Protein AF-M1WZB3-F1 (afdb_monomer)

Radius of gyration: 15.55 Å; Cα contacts (8 Å, |Δi|>4): 173; chains: 1; bounding box: 30×54×45 Å

Organism: NCBI:txid1165094

Foldseek 3Di:
DPAQEAEEEEAEDPPPVDPPVDDPPDGQQCDDPDPDPAGLQLVVCVVCQVVNVHLVRYAYEYEPVCQVVNCVRCVVHDPLRYHYDPDRDDPVVSVVVNVVSQCVPPNDSHHYDYHYSPDDDPDPDDDPDD

pLDDT: mean 74.09, std 21.77, range [26.78, 96.56]

Solvent-accessible surface area (backbone atoms only — not comparable to full-atom values): 7963 Å² total; per-residue (Å²): 130,85,77,58,37,32,42,33,31,42,58,55,70,90,51,83,91,48,76,86,79,65,53,96,90,53,64,67,54,70,48,51,89,78,87,50,97,56,27,39,41,49,53,49,49,62,68,43,32,78,66,28,74,33,51,92,34,41,31,36,37,24,18,60,92,44,47,64,60,51,42,73,69,40,74,73,54,46,73,92,36,53,46,68,33,90,66,70,78,53,71,67,60,54,49,50,52,52,53,51,54,47,35,74,76,65,36,89,78,51,41,77,43,82,42,65,28,77,73,83,79,90,71,82,88,78,79,89,78,130

Nearest PDB structures (foldseek):
  2x5s-assembly1_A  TM=8.583E-01  e=7.770E-07  Thermotoga maritima MSB8
  2icy-assembly2_B  TM=4.486E-01  e=7.695E-01  Arabidopsis thaliana
  7qij-assembly1_EA  TM=3.514E-01  e=1.597E+00  Yersinia enterocolitica
  7qij-assembly2_PA  TM=3.385E-01  e=3.101E+00  Yersinia enterocolitica

Secondary structure (DSSP, 8-state):
----EEEEEEE----TTSTTS--TTS-GGG--SSS-S--HHHHHHHHHHHHHTSGGG-EEEEETTTHHHHHHH-TTS-GGGEEEESS---HHHHHHHHHHHHHHHH-TT-EEEEEETT------------

Mean predicted aligned error: 10.82 Å

InterPro domains:
  IPR005835 Nucleotidyl transferase domain [PF00483] (7-124)
  IPR029044 Nucleotide-diphospho-sugar transferases [G3DSA:3.90.550.10] (4-129)
  IPR029044 Nucleotide-diphospho-sugar transferases [SSF53448] (4-124)
  IPR051161 Mannose-6-phosphate isomerase type 2 [PTHR46390] (3-126)

Sequence (130 aa):
MKKHMFPVILAGGKGERFWPLSRQDRPKQFLSFDGSSQSLLQLTASRLLPISGGWENLWVITSSQLALGVKDQLPQLLSQNLLVESQGRDTAAAVAWASLEIKRRYGDDAIAGFFPSDHWITDKKNSYTL

Structure (mmCIF, N/CA/C/O backbone):
data_AF-M1WZB3-F1
#
_entry.id   AF-M1WZB3-F1
#
loop_
_atom_site.group_PDB
_atom_site.id
_atom_site.type_symbol
_atom_site.label_atom_id
_atom_site.label_alt_id
_atom_site.label_comp_id
_atom_site.label_asym_id
_atom_site.label_entity_id
_atom_site.label_seq_id
_atom_site.pdbx_PDB_ins_code
_atom_site.Cartn_x
_atom_site.Cartn_y
_atom_site.Cartn_z
_atom_site.occupancy
_atom_site.B_iso_or_equiv
_atom_site.auth_seq_id
_atom_site.auth_comp_id
_atom_site.auth_asym_id
_atom_site.auth_atom_id
_atom_site.pdbx_PDB_model_num
ATOM 1 N N . MET A 1 1 ? -10.073 10.996 19.312 1.00 42.25 1 MET A N 1
ATOM 2 C CA . MET A 1 1 ? -9.306 9.846 18.783 1.00 42.25 1 MET A CA 1
ATOM 3 C C . MET A 1 1 ? -8.810 10.205 17.391 1.00 42.25 1 MET A C 1
ATOM 5 O O . MET A 1 1 ? -9.630 10.616 16.578 1.00 42.25 1 MET A O 1
ATOM 9 N N . LYS A 1 2 ? -7.501 10.127 17.113 1.00 52.38 2 LYS A N 1
ATOM 10 C CA . LYS A 1 2 ? -7.017 10.221 15.726 1.00 52.38 2 LYS A CA 1
ATOM 11 C C . LYS A 1 2 ? -7.521 8.974 15.000 1.00 52.38 2 LYS A C 1
ATOM 13 O O . LYS A 1 2 ? -7.192 7.869 15.412 1.00 52.38 2 LYS A O 1
ATOM 18 N N . LYS A 1 3 ? -8.358 9.140 13.976 1.00 58.16 3 LYS A N 1
ATOM 19 C CA . LYS A 1 3 ? -8.706 8.031 13.082 1.00 58.16 3 LYS A CA 1
ATOM 20 C C . LYS A 1 3 ? -7.432 7.630 12.343 1.00 58.16 3 LYS A C 1
ATOM 22 O O . LYS A 1 3 ? -6.825 8.477 11.690 1.00 58.16 3 LYS A O 1
ATOM 27 N N . HIS A 1 4 ? -7.004 6.382 12.502 1.00 76.56 4 HIS A N 1
ATOM 28 C CA . HIS A 1 4 ? -5.838 5.862 11.797 1.00 76.56 4 HIS A CA 1
ATOM 29 C C . HIS A 1 4 ? -6.237 5.584 10.344 1.00 76.56 4 HIS A C 1
ATOM 31 O O . HIS A 1 4 ? -7.122 4.767 10.079 1.00 76.56 4 HIS A O 1
ATOM 37 N N . MET A 1 5 ? -5.631 6.328 9.417 1.00 89.56 5 MET A N 1
ATOM 38 C CA . MET A 1 5 ? -5.775 6.101 7.984 1.00 89.56 5 MET A CA 1
ATOM 39 C C . MET A 1 5 ? -4.662 5.166 7.511 1.00 89.56 5 MET A C 1
ATOM 41 O O . MET A 1 5 ? -3.493 5.387 7.817 1.00 89.56 5 MET A O 1
ATOM 45 N N . PHE A 1 6 ? -5.039 4.157 6.732 1.00 95.81 6 PHE A N 1
ATOM 46 C CA . PHE A 1 6 ? -4.170 3.140 6.153 1.00 95.81 6 PHE A CA 1
ATOM 47 C C . PHE A 1 6 ? -4.179 3.284 4.628 1.00 95.81 6 PHE A C 1
ATOM 49 O O . PHE A 1 6 ? -5.079 2.766 3.959 1.00 95.81 6 PHE A O 1
ATOM 56 N N . PRO A 1 7 ? -3.230 4.032 4.045 1.00 95.19 7 PRO A N 1
ATOM 57 C CA . PRO A 1 7 ? -3.120 4.133 2.604 1.00 95.19 7 PRO A CA 1
ATOM 58 C C . PRO A 1 7 ? -2.606 2.822 2.014 1.00 95.19 7 PRO A C 1
ATOM 60 O O . PRO A 1 7 ? -1.607 2.269 2.470 1.00 95.19 7 PRO A O 1
ATOM 63 N N . VAL A 1 8 ? -3.272 2.364 0.963 1.00 94.62 8 VAL A N 1
ATOM 64 C CA . VAL A 1 8 ? -2.963 1.154 0.214 1.00 94.62 8 VAL A CA 1
ATOM 65 C C . VAL A 1 8 ? -2.582 1.561 -1.202 1.00 94.62 8 VAL A C 1
ATOM 67 O O . VAL A 1 8 ? -3.422 2.031 -1.972 1.00 94.62 8 VAL A O 1
ATOM 70 N N . ILE A 1 9 ? -1.309 1.387 -1.551 1.00 91.88 9 ILE A N 1
ATOM 71 C CA . ILE A 1 9 ? -0.816 1.632 -2.903 1.00 91.88 9 ILE A CA 1
ATOM 72 C C . ILE A 1 9 ? -1.080 0.393 -3.761 1.00 91.88 9 ILE A C 1
ATOM 74 O O . ILE A 1 9 ? -0.575 -0.692 -3.478 1.00 91.88 9 ILE A O 1
ATOM 78 N N . LEU A 1 10 ? -1.841 0.555 -4.839 1.00 88.88 10 LEU A N 1
ATOM 79 C CA . LEU A 1 10 ? -2.061 -0.470 -5.854 1.00 88.88 10 LEU A CA 1
ATOM 80 C C . LEU A 1 10 ? -0.920 -0.395 -6.876 1.00 88.88 10 LEU A C 1
ATOM 82 O O . LEU A 1 10 ? -0.976 0.366 -7.841 1.00 88.88 10 LEU A O 1
ATOM 86 N N . ALA A 1 11 ? 0.127 -1.180 -6.632 1.00 82.50 11 ALA A N 1
ATOM 87 C CA . ALA A 1 11 ? 1.340 -1.296 -7.439 1.00 82.50 11 ALA A CA 1
ATOM 88 C C . ALA A 1 11 ? 1.262 -2.485 -8.416 1.00 82.50 11 ALA A C 1
ATOM 90 O O . ALA A 1 11 ? 2.254 -3.169 -8.682 1.00 82.50 11 ALA A O 1
ATOM 91 N N . GLY A 1 12 ? 0.074 -2.760 -8.959 1.00 67.38 12 GLY A N 1
ATOM 92 C CA . GLY A 1 12 ? -0.201 -3.890 -9.845 1.00 67.38 12 GLY A CA 1
ATOM 93 C C . GLY A 1 12 ? -1.078 -3.482 -11.024 1.00 67.38 12 GLY A C 1
ATOM 94 O O . GLY A 1 12 ? -2.128 -2.874 -10.853 1.00 67.38 12 GLY A O 1
ATOM 95 N N . GLY A 1 13 ? -0.642 -3.817 -12.235 1.00 54.66 13 GLY A N 1
ATOM 96 C CA . GLY A 1 13 ? -1.417 -3.617 -13.454 1.00 54.66 13 GLY A CA 1
ATOM 97 C C . GLY A 1 13 ? -0.584 -3.948 -14.684 1.00 54.66 13 GLY A C 1
ATOM 98 O O . GLY A 1 13 ? 0.554 -3.500 -14.801 1.00 54.66 13 GLY A O 1
ATOM 99 N N . LYS A 1 14 ? -1.156 -4.697 -15.633 1.00 46.78 14 LYS A N 1
ATOM 100 C CA . LYS A 1 14 ? -0.530 -5.029 -16.928 1.00 46.78 14 LYS A CA 1
ATOM 101 C C . LYS A 1 14 ? -0.255 -3.817 -17.837 1.00 46.78 14 LYS A C 1
ATOM 103 O O . LYS A 1 14 ? 0.159 -3.994 -18.976 1.00 46.78 14 LYS A O 1
ATOM 108 N N . GLY A 1 15 ? -0.468 -2.584 -17.376 1.00 43.09 15 GLY A N 1
ATOM 109 C CA . GLY A 1 15 ? -0.188 -1.395 -18.181 1.00 43.09 15 GLY A CA 1
ATOM 110 C C . GLY A 1 15 ? -1.055 -1.285 -19.440 1.00 43.09 15 GLY A C 1
ATOM 111 O O . GLY A 1 15 ? -0.670 -0.580 -20.370 1.00 43.09 15 GLY A O 1
ATOM 112 N N . GLU A 1 16 ? -2.231 -1.923 -19.476 1.00 36.47 16 GLU A N 1
ATOM 113 C CA . GLU A 1 16 ? -3.141 -1.877 -20.635 1.00 36.47 16 GLU A CA 1
ATOM 114 C C . GLU A 1 16 ? -3.701 -0.467 -20.908 1.00 36.47 16 GLU A C 1
ATOM 116 O O . GLU A 1 16 ? -4.236 -0.218 -21.981 1.00 36.47 16 GLU A O 1
ATOM 121 N N . ARG A 1 17 ? -3.498 0.502 -20.001 1.00 40.41 17 ARG A N 1
ATOM 122 C CA . ARG A 1 17 ? -3.831 1.920 -20.236 1.00 40.41 17 ARG A CA 1
ATOM 123 C C . ARG A 1 17 ? -2.750 2.719 -20.978 1.00 40.41 17 ARG A C 1
ATOM 125 O O . ARG A 1 17 ? -3.020 3.850 -21.356 1.00 40.41 17 ARG A O 1
ATOM 132 N N . PHE A 1 18 ? -1.547 2.173 -21.207 1.00 34.41 18 PHE A N 1
ATOM 133 C CA . PHE A 1 18 ? -0.462 2.881 -21.914 1.00 34.41 18 PHE A CA 1
ATOM 134 C C . PHE A 1 18 ? 0.451 1.957 -22.744 1.00 34.41 18 PHE A C 1
ATOM 136 O O . PHE A 1 18 ? 1.689 2.028 -22.688 1.00 34.41 18 PHE A O 1
ATOM 143 N N . TRP A 1 19 ? -0.157 1.104 -23.556 1.00 26.78 19 TRP A N 1
ATOM 144 C CA . TRP A 1 19 ? 0.488 0.552 -24.748 1.00 26.78 19 TRP A CA 1
ATOM 145 C C . TRP A 1 19 ? 0.811 1.726 -25.709 1.00 26.78 19 TRP A C 1
ATOM 147 O O . TRP A 1 19 ? -0.105 2.511 -25.953 1.00 26.78 19 TRP A O 1
ATOM 157 N N . PRO A 1 20 ? 2.069 1.970 -26.167 1.00 35.12 20 PRO A N 1
ATOM 158 C CA . PRO A 1 20 ? 3.183 1.037 -26.391 1.00 35.12 20 PRO A CA 1
ATOM 159 C C . PRO A 1 20 ? 4.460 1.306 -25.551 1.00 35.12 20 PRO A C 1
ATOM 161 O O . PRO A 1 20 ? 5.530 0.785 -25.851 1.00 35.12 20 PRO A O 1
ATOM 164 N N . LEU A 1 21 ? 4.388 2.097 -24.475 1.00 36.69 21 LEU A N 1
ATOM 165 C CA . LEU A 1 21 ? 5.565 2.456 -23.651 1.00 36.69 21 LEU A CA 1
ATOM 166 C C . LEU A 1 21 ? 5.935 1.403 -22.580 1.00 36.69 21 LEU A C 1
ATOM 168 O O . LEU A 1 21 ? 6.836 1.630 -21.778 1.00 36.69 21 LEU A O 1
ATOM 172 N N . SER A 1 22 ? 5.212 0.280 -22.506 1.00 37.91 22 SER A N 1
ATOM 173 C CA . SER A 1 22 ? 5.419 -0.782 -21.508 1.00 37.91 22 SER A CA 1
ATOM 174 C C . SER A 1 22 ? 6.168 -1.960 -22.135 1.00 37.91 22 SER A C 1
ATOM 176 O O . SER A 1 22 ? 5.542 -2.868 -22.676 1.00 37.91 22 SER A O 1
ATOM 178 N N . ARG A 1 23 ? 7.507 -1.950 -22.099 1.00 42.81 23 ARG A N 1
ATOM 179 C CA . ARG A 1 23 ? 8.304 -3.147 -22.421 1.00 42.81 23 ARG A CA 1
ATOM 180 C C . ARG A 1 23 ? 8.280 -4.104 -21.225 1.00 42.81 23 ARG A C 1
ATOM 182 O O . ARG A 1 23 ? 8.405 -3.660 -20.087 1.00 42.81 23 ARG A O 1
ATOM 189 N N . GLN A 1 24 ? 8.135 -5.399 -21.512 1.00 47.53 24 GLN A N 1
ATOM 190 C CA . GLN A 1 24 ? 8.001 -6.508 -20.553 1.00 47.53 24 GLN A CA 1
ATOM 191 C C . GLN A 1 24 ? 9.076 -6.557 -19.449 1.00 47.53 24 GLN A C 1
ATOM 193 O O . GLN A 1 24 ? 8.798 -7.103 -18.389 1.00 47.53 24 GLN A O 1
ATOM 198 N N . ASP A 1 25 ? 10.238 -5.925 -19.645 1.00 48.62 25 ASP A N 1
ATOM 199 C CA . ASP A 1 25 ? 11.375 -6.021 -18.717 1.00 48.62 25 ASP A CA 1
ATOM 200 C C . ASP A 1 25 ? 11.547 -4.827 -17.762 1.00 48.62 25 ASP A C 1
ATOM 202 O O . ASP A 1 25 ? 12.420 -4.857 -16.896 1.00 48.62 25 ASP A O 1
ATOM 206 N N . ARG A 1 26 ? 10.753 -3.751 -17.897 1.00 48.94 26 ARG A N 1
ATOM 207 C CA . ARG A 1 26 ? 10.820 -2.581 -16.996 1.00 48.94 26 ARG A CA 1
ATOM 208 C C . ARG A 1 26 ? 9.430 -1.989 -16.745 1.00 48.94 2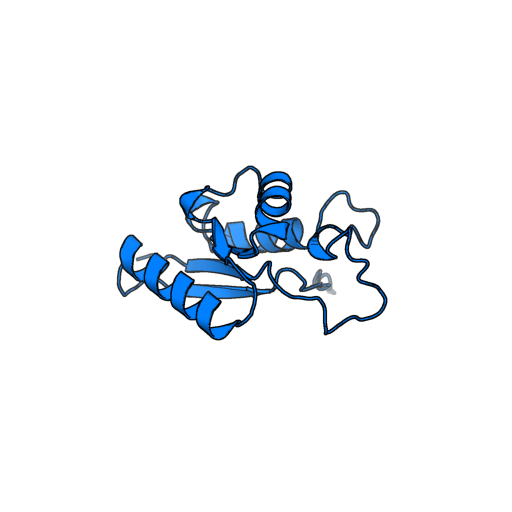6 ARG A C 1
ATOM 210 O O . ARG A 1 26 ? 8.967 -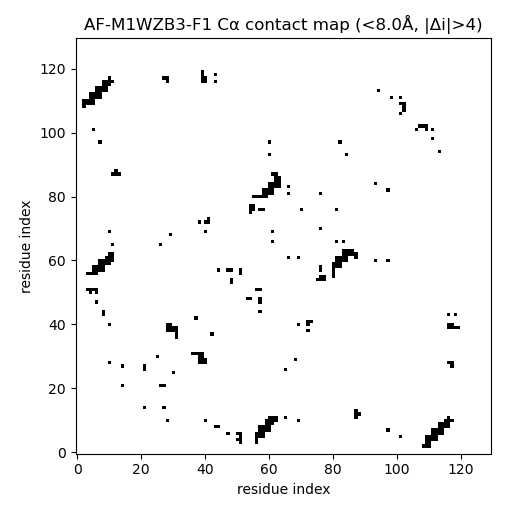1.150 -17.521 1.00 48.94 26 ARG A O 1
ATOM 217 N N . PRO A 1 27 ? 8.758 -2.404 -15.660 1.00 51.78 27 PRO A N 1
ATOM 218 C CA . PRO A 1 27 ? 7.451 -1.880 -15.289 1.00 51.78 27 PRO A CA 1
ATOM 219 C C . PRO A 1 27 ? 7.534 -0.365 -15.078 1.00 51.78 27 PRO A C 1
ATOM 221 O O . PRO A 1 27 ? 8.459 0.143 -14.451 1.00 51.78 27 PRO A O 1
ATOM 224 N N . LYS A 1 28 ? 6.553 0.385 -15.583 1.00 51.94 28 LYS A N 1
ATOM 225 C CA . LYS A 1 28 ? 6.602 1.859 -15.603 1.00 51.94 28 LYS A CA 1
ATOM 226 C C . LYS A 1 28 ? 6.668 2.527 -14.235 1.00 51.94 28 LYS A C 1
ATOM 228 O O . LYS A 1 28 ? 7.107 3.663 -14.129 1.00 51.94 28 LYS A O 1
ATOM 233 N N . GLN A 1 29 ? 6.275 1.806 -13.193 1.00 45.72 29 GLN A N 1
ATOM 234 C CA . GLN A 1 29 ? 6.400 2.237 -11.802 1.00 45.72 29 GLN A CA 1
ATOM 235 C C . GLN A 1 29 ? 7.867 2.495 -11.413 1.00 45.72 29 GLN A C 1
ATOM 237 O O . GLN A 1 29 ? 8.122 3.232 -10.471 1.00 45.72 29 GLN A O 1
ATOM 242 N N . PHE A 1 30 ? 8.820 1.943 -12.174 1.00 51.34 30 PHE A N 1
ATOM 243 C CA . PHE A 1 30 ? 10.264 2.139 -12.039 1.00 51.34 30 PHE A CA 1
ATOM 244 C C . PHE A 1 30 ? 10.843 3.230 -12.951 1.00 51.34 30 PHE A C 1
ATOM 246 O O . PHE A 1 30 ? 12.054 3.433 -12.948 1.00 51.34 30 PHE A O 1
ATOM 253 N N . LEU A 1 31 ? 10.019 3.927 -13.740 1.00 51.41 31 LEU A N 1
ATOM 254 C CA . LEU A 1 31 ? 10.493 4.973 -14.644 1.00 51.41 31 LEU A CA 1
ATOM 255 C C . LEU A 1 31 ? 10.537 6.329 -13.931 1.00 51.41 31 LEU A C 1
ATOM 257 O O . LEU A 1 31 ? 9.506 6.870 -13.536 1.00 51.41 31 LEU A O 1
ATOM 261 N N . SER A 1 32 ? 11.740 6.888 -13.820 1.00 50.31 32 SER A N 1
ATOM 262 C CA . SER A 1 32 ? 11.983 8.308 -13.553 1.00 50.31 32 SER A CA 1
ATOM 263 C C . SER A 1 32 ? 11.619 9.116 -14.800 1.00 50.31 32 SER A C 1
ATOM 265 O O . SER A 1 32 ? 12.269 8.960 -15.833 1.00 50.31 32 SER A O 1
ATOM 267 N N . PHE A 1 33 ? 10.571 9.943 -14.748 1.00 49.50 33 PHE A N 1
ATOM 268 C CA . PHE A 1 33 ? 10.060 10.646 -15.938 1.00 49.50 33 PHE A CA 1
ATOM 269 C C . PHE A 1 33 ? 10.594 12.079 -16.119 1.00 49.50 33 PHE A C 1
ATOM 271 O O . PHE A 1 33 ? 10.314 12.702 -17.137 1.00 49.50 33 PHE A O 1
ATOM 278 N N . ASP A 1 34 ? 11.375 12.608 -15.176 1.00 45.53 34 ASP A N 1
ATOM 279 C CA . ASP A 1 34 ? 11.739 14.035 -15.124 1.00 45.53 34 ASP A CA 1
ATOM 280 C C . ASP A 1 34 ? 13.216 14.312 -14.781 1.00 45.53 34 ASP A C 1
ATOM 282 O O . ASP A 1 34 ? 13.584 15.450 -14.499 1.00 45.53 34 ASP A O 1
ATOM 286 N N . GLY A 1 35 ? 14.081 13.293 -14.784 1.00 48.06 35 GLY A N 1
ATOM 287 C CA . GLY A 1 35 ? 15.458 13.444 -14.300 1.00 48.06 35 GLY A CA 1
ATOM 288 C C . GLY A 1 35 ? 15.577 13.507 -12.771 1.00 48.06 35 GLY A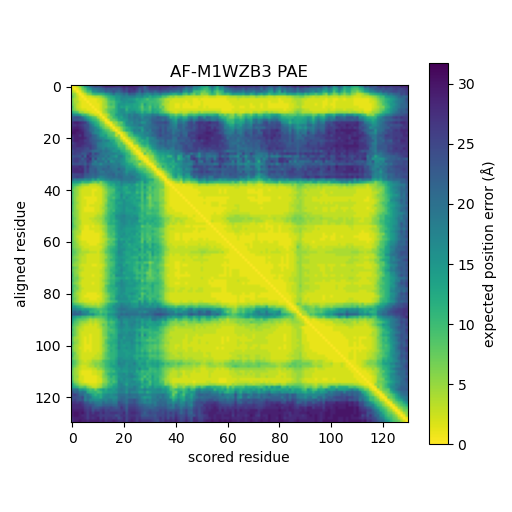 C 1
ATOM 289 O O . GLY A 1 35 ? 16.677 13.713 -12.261 1.00 48.06 35 GLY A O 1
ATOM 290 N N . SER A 1 36 ? 14.488 13.281 -12.024 1.00 51.78 36 SER A N 1
ATOM 291 C CA . SER A 1 36 ? 14.555 12.992 -10.593 1.00 51.78 36 SER A CA 1
ATOM 292 C C . SER A 1 36 ? 14.955 11.531 -10.351 1.00 51.78 36 SER A C 1
ATOM 294 O O . SER A 1 36 ? 14.570 10.608 -11.073 1.00 51.78 36 SER A 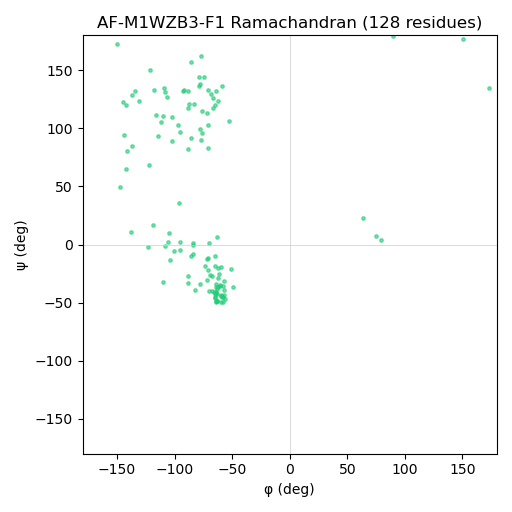O 1
ATOM 296 N N . SER A 1 37 ? 15.737 11.293 -9.300 1.00 63.56 37 SER A N 1
ATOM 297 C CA . SER A 1 37 ? 16.150 9.952 -8.866 1.00 63.56 37 SER A CA 1
ATOM 298 C C . SER A 1 37 ? 15.007 9.115 -8.271 1.00 63.56 37 SER A C 1
ATOM 300 O O . SER A 1 37 ? 15.249 7.991 -7.834 1.00 63.56 37 SER A O 1
ATOM 302 N N . GLN A 1 38 ? 13.778 9.644 -8.223 1.00 66.12 38 GLN A N 1
ATOM 303 C CA . GLN A 1 38 ? 12.650 9.030 -7.531 1.00 66.12 38 GLN A CA 1
ATOM 304 C C . GLN A 1 38 ? 11.606 8.486 -8.509 1.00 66.12 38 GLN A C 1
ATOM 306 O O . GLN A 1 38 ? 11.189 9.134 -9.464 1.00 66.12 38 GLN A O 1
ATOM 311 N N . SER A 1 39 ? 11.161 7.268 -8.234 1.00 79.94 39 SER A N 1
ATOM 312 C CA . SER A 1 39 ? 10.109 6.574 -8.973 1.00 79.94 39 SER A CA 1
ATOM 313 C C . SER A 1 39 ? 8.698 7.065 -8.622 1.00 79.94 39 SER A C 1
ATOM 315 O O . SER A 1 39 ? 8.469 7.631 -7.551 1.00 79.94 39 SER A O 1
ATOM 317 N N . LEU A 1 40 ? 7.709 6.780 -9.479 1.00 81.38 40 LEU A N 1
ATOM 318 C CA . LEU A 1 40 ? 6.297 7.104 -9.211 1.00 81.38 40 LEU A CA 1
ATOM 319 C C . LEU A 1 40 ? 5.778 6.458 -7.917 1.00 81.38 40 LEU A C 1
ATOM 321 O O . LEU A 1 40 ? 5.014 7.079 -7.172 1.00 81.38 40 LEU A O 1
ATOM 325 N N . LEU A 1 41 ? 6.244 5.245 -7.611 1.00 85.38 41 LEU A N 1
ATOM 326 C CA . LEU A 1 41 ? 5.922 4.553 -6.368 1.00 85.38 41 LEU A CA 1
ATOM 327 C C . LEU A 1 41 ? 6.486 5.300 -5.153 1.00 85.38 41 LEU A C 1
ATOM 329 O O . LEU A 1 41 ? 5.763 5.535 -4.186 1.00 85.38 41 LEU A O 1
ATOM 333 N N . GLN A 1 42 ? 7.750 5.729 -5.216 1.00 88.31 42 GLN A N 1
ATOM 334 C CA . GLN A 1 42 ? 8.389 6.509 -4.149 1.00 88.31 42 GLN A CA 1
ATOM 335 C C . GLN A 1 42 ? 7.722 7.872 -3.953 1.00 88.31 42 GLN A C 1
ATOM 337 O O . GLN A 1 42 ? 7.497 8.284 -2.815 1.00 88.31 42 GLN A O 1
ATOM 342 N N . LEU A 1 43 ? 7.350 8.554 -5.038 1.00 87.44 43 LEU A N 1
ATOM 343 C CA . LEU A 1 43 ? 6.606 9.814 -4.972 1.00 87.44 43 LEU A CA 1
ATOM 344 C C . LEU A 1 43 ? 5.222 9.619 -4.341 1.00 87.44 43 LEU A C 1
ATOM 346 O O . LEU A 1 43 ? 4.809 10.414 -3.497 1.00 87.44 43 LEU A O 1
ATOM 350 N N . THR A 1 44 ? 4.516 8.550 -4.710 1.00 88.75 44 THR A N 1
ATOM 351 C CA . THR A 1 44 ? 3.214 8.205 -4.124 1.00 88.75 44 THR A CA 1
ATOM 352 C C . THR A 1 44 ? 3.346 7.901 -2.635 1.00 88.75 44 THR A C 1
ATOM 354 O O . THR A 1 44 ? 2.636 8.501 -1.832 1.00 88.75 44 THR A O 1
ATOM 357 N N . ALA A 1 45 ? 4.304 7.060 -2.240 1.00 91.19 45 ALA A N 1
ATOM 358 C CA . ALA A 1 45 ? 4.575 6.768 -0.835 1.00 91.19 45 ALA A CA 1
ATOM 359 C C . ALA A 1 45 ? 4.906 8.044 -0.044 1.00 91.19 45 ALA A C 1
ATOM 361 O O . ALA A 1 45 ? 4.314 8.290 1.004 1.00 91.19 45 ALA A O 1
ATOM 362 N N . SER A 1 46 ? 5.761 8.916 -0.587 1.00 91.56 46 SER A N 1
ATOM 363 C CA . SER A 1 46 ? 6.175 10.164 0.071 1.00 91.56 46 SER A CA 1
ATOM 364 C C . SER A 1 46 ? 5.000 11.106 0.360 1.00 91.56 46 SER A C 1
ATOM 366 O O . SER A 1 46 ? 4.982 11.768 1.395 1.00 91.56 46 SER A O 1
ATOM 368 N N . ARG A 1 47 ? 3.991 11.144 -0.521 1.00 91.19 47 ARG A N 1
ATOM 369 C CA . ARG A 1 47 ? 2.753 11.918 -0.309 1.00 91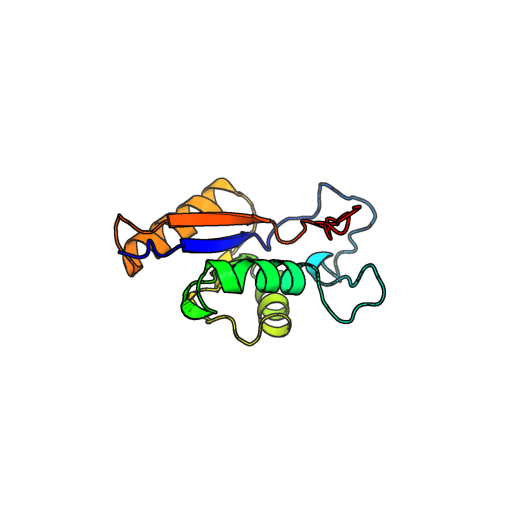.19 47 ARG A CA 1
ATOM 370 C C . ARG A 1 47 ? 1.843 11.299 0.754 1.00 91.19 47 ARG A C 1
ATOM 372 O O . ARG A 1 47 ? 1.114 12.025 1.423 1.00 91.19 47 ARG A O 1
ATOM 379 N N . LEU A 1 48 ? 1.868 9.975 0.898 1.00 92.81 48 LEU A N 1
ATOM 380 C CA . LEU A 1 48 ? 0.976 9.232 1.789 1.00 92.81 48 LEU A CA 1
ATOM 381 C C . LEU A 1 48 ? 1.517 9.097 3.216 1.00 92.81 48 LEU A C 1
ATOM 383 O O . LEU A 1 48 ? 0.716 9.030 4.143 1.00 92.81 48 LEU A O 1
ATOM 387 N N . LEU A 1 49 ? 2.839 9.115 3.415 1.00 93.75 49 LEU A N 1
ATOM 388 C CA . LEU A 1 49 ? 3.461 8.965 4.739 1.00 93.75 49 LEU A CA 1
ATOM 389 C C . LEU A 1 49 ? 2.998 10.002 5.783 1.00 93.75 49 LEU A C 1
ATOM 391 O O . LEU A 1 49 ? 2.691 9.602 6.907 1.00 93.75 49 LEU A O 1
ATOM 395 N N . PRO A 1 50 ? 2.872 11.309 5.463 1.00 92.00 50 PRO A N 1
ATOM 396 C CA . PRO A 1 50 ? 2.335 12.279 6.419 1.00 92.00 50 PRO A CA 1
ATOM 397 C C . PRO A 1 50 ? 0.884 11.985 6.823 1.00 92.00 50 PRO A C 1
ATOM 399 O O . PRO A 1 50 ? 0.474 12.323 7.931 1.00 92.00 50 PRO A O 1
ATOM 402 N N . ILE A 1 51 ? 0.111 11.355 5.931 1.00 89.88 51 ILE A N 1
ATOM 403 C CA . ILE A 1 51 ? -1.299 11.022 6.152 1.00 89.88 51 ILE A CA 1
ATOM 404 C C . ILE A 1 51 ? -1.432 9.726 6.964 1.00 89.88 51 ILE A C 1
ATOM 406 O O . ILE A 1 51 ? -2.283 9.638 7.847 1.00 89.88 51 ILE A O 1
ATOM 410 N N . SER A 1 52 ? -0.581 8.732 6.695 1.00 90.88 52 SER A N 1
ATOM 411 C CA . SER A 1 52 ? -0.546 7.465 7.434 1.00 90.88 52 SER A CA 1
ATOM 412 C C . SER A 1 52 ? 0.064 7.606 8.831 1.00 90.88 52 SER A C 1
ATOM 414 O O . SER A 1 52 ? -0.138 6.743 9.684 1.00 90.88 52 SER A O 1
ATOM 416 N N . GLY A 1 53 ? 0.816 8.681 9.078 1.00 91.19 53 GLY A N 1
ATOM 417 C CA . GLY A 1 53 ? 1.559 8.891 10.320 1.00 91.19 53 GLY A CA 1
ATOM 418 C C . GLY A 1 53 ? 2.873 8.109 10.396 1.00 91.19 53 GLY A C 1
ATOM 419 O O . GLY A 1 53 ? 3.542 8.198 11.419 1.00 91.19 53 GLY A O 1
ATOM 420 N N . GLY A 1 54 ? 3.251 7.399 9.327 1.00 93.56 54 GLY A N 1
ATOM 421 C CA . GLY A 1 54 ? 4.460 6.580 9.284 1.00 93.56 54 GLY A CA 1
ATOM 422 C C . GLY A 1 54 ? 4.362 5.362 8.360 1.00 93.56 54 GLY A C 1
ATOM 423 O O . GLY A 1 54 ? 3.326 5.091 7.740 1.00 93.56 54 GLY A O 1
ATOM 424 N N . TRP A 1 55 ? 5.469 4.626 8.252 1.00 95.06 55 TRP A N 1
ATOM 425 C CA . TRP A 1 55 ? 5.598 3.430 7.408 1.00 95.06 55 TRP A CA 1
ATOM 426 C C . TRP A 1 55 ? 4.781 2.242 7.919 1.00 95.06 55 TRP A C 1
ATOM 428 O O . TRP A 1 55 ? 4.355 1.399 7.133 1.00 95.06 55 TRP A O 1
ATOM 438 N N . GLU A 1 56 ? 4.519 2.189 9.223 1.00 94.75 56 GLU A N 1
ATOM 439 C CA . GLU A 1 56 ? 3.755 1.137 9.890 1.00 94.75 56 GLU A CA 1
ATOM 440 C C . GLU A 1 56 ? 2.306 1.029 9.399 1.00 94.75 56 GLU A C 1
ATOM 442 O O . GLU A 1 56 ? 1.719 -0.054 9.443 1.00 94.75 56 GLU A O 1
ATOM 447 N N . ASN A 1 57 ? 1.764 2.129 8.870 1.00 95.19 57 ASN A N 1
ATOM 448 C CA . ASN A 1 57 ? 0.392 2.222 8.378 1.00 95.19 57 ASN A CA 1
ATOM 449 C C . ASN A 1 57 ? 0.310 2.299 6.845 1.00 95.19 57 ASN A C 1
ATOM 451 O O . ASN A 1 57 ? -0.794 2.359 6.307 1.00 95.19 57 ASN A O 1
ATOM 455 N N . LEU A 1 58 ? 1.445 2.304 6.134 1.00 95.62 58 LEU A N 1
ATOM 456 C CA . LEU A 1 58 ? 1.478 2.285 4.671 1.00 95.62 58 LEU A CA 1
ATOM 457 C C . LEU A 1 58 ? 1.458 0.841 4.164 1.00 95.62 58 LEU A C 1
ATOM 459 O O . LEU A 1 58 ? 2.234 0.003 4.625 1.00 95.62 58 LEU A O 1
ATOM 463 N N . TRP A 1 59 ? 0.591 0.573 3.193 1.00 96.38 59 TRP A N 1
ATOM 464 C CA . TRP A 1 59 ? 0.407 -0.733 2.571 1.00 96.38 59 TRP A CA 1
ATOM 465 C C . TRP A 1 59 ? 0.653 -0.666 1.071 1.00 96.38 59 TRP A C 1
ATOM 467 O O . TRP A 1 59 ? 0.398 0.355 0.432 1.00 96.38 59 TRP A O 1
ATOM 477 N N . VAL A 1 60 ? 1.119 -1.773 0.495 1.00 93.75 60 VAL A N 1
ATOM 478 C CA . VAL A 1 60 ? 1.278 -1.924 -0.954 1.00 93.75 60 VAL A CA 1
ATOM 479 C C . VAL A 1 60 ? 0.729 -3.276 -1.379 1.00 93.75 60 VAL A C 1
ATOM 481 O O . VAL A 1 60 ? 1.064 -4.294 -0.781 1.00 93.75 60 VAL A O 1
ATOM 484 N N . ILE A 1 61 ? -0.083 -3.291 -2.432 1.00 91.06 61 ILE A N 1
ATOM 485 C CA . ILE A 1 61 ? -0.499 -4.516 -3.116 1.00 91.06 61 ILE A CA 1
ATOM 486 C C . ILE A 1 61 ? 0.197 -4.567 -4.465 1.00 91.06 61 ILE A C 1
ATOM 488 O O . ILE A 1 61 ? 0.181 -3.590 -5.214 1.00 91.06 61 ILE A O 1
ATOM 492 N N . THR A 1 62 ? 0.812 -5.694 -4.793 1.00 88.00 62 THR A N 1
ATOM 493 C CA . THR A 1 62 ? 1.512 -5.875 -6.064 1.00 88.00 62 THR A CA 1
ATOM 494 C C . THR A 1 62 ? 1.484 -7.332 -6.515 1.00 88.00 62 THR A C 1
ATOM 496 O O . THR A 1 62 ? 1.050 -8.212 -5.780 1.00 88.00 62 THR A O 1
ATOM 499 N N . SER A 1 63 ? 1.960 -7.607 -7.727 1.00 85.31 63 SER A N 1
ATOM 500 C CA . SER A 1 63 ? 2.108 -8.982 -8.219 1.00 85.31 63 SER A CA 1
ATOM 501 C C . SER A 1 63 ? 3.443 -9.597 -7.792 1.00 85.31 63 SER A C 1
ATOM 503 O O . SER A 1 63 ? 4.424 -8.883 -7.580 1.00 85.31 63 SER A O 1
ATOM 505 N N . SER A 1 64 ? 3.513 -10.927 -7.746 1.00 84.06 64 SER A N 1
ATOM 506 C CA . SER A 1 64 ? 4.747 -11.684 -7.467 1.00 84.06 64 SER A CA 1
ATOM 507 C C . SER A 1 64 ? 5.955 -11.248 -8.307 1.00 84.06 64 SER A C 1
ATOM 509 O O . SER A 1 64 ? 7.064 -11.166 -7.787 1.00 84.06 64 SER A O 1
ATOM 511 N N . GLN A 1 65 ? 5.731 -10.887 -9.572 1.00 81.19 65 GLN A N 1
ATOM 512 C CA . GLN A 1 65 ? 6.761 -10.425 -10.511 1.00 81.19 65 GLN A CA 1
ATOM 513 C C . GLN A 1 65 ? 7.358 -9.059 -10.134 1.00 81.19 65 GLN A C 1
ATOM 515 O O . GLN A 1 65 ? 8.495 -8.763 -10.485 1.00 81.19 65 GLN A O 1
ATOM 520 N N . LEU A 1 66 ? 6.594 -8.220 -9.430 1.00 82.25 66 LEU A N 1
ATOM 521 C CA . LEU A 1 66 ? 6.960 -6.842 -9.086 1.00 82.25 66 LEU A CA 1
ATOM 522 C C . LEU A 1 66 ? 7.387 -6.684 -7.622 1.00 82.25 66 LEU A C 1
ATOM 524 O O . LEU A 1 66 ? 7.967 -5.662 -7.260 1.00 82.25 66 LEU A O 1
ATOM 528 N N . ALA A 1 67 ? 7.125 -7.690 -6.784 1.00 87.06 67 ALA A N 1
ATOM 529 C CA . ALA A 1 67 ? 7.327 -7.629 -5.340 1.00 87.06 67 ALA A CA 1
ATOM 530 C C . ALA A 1 67 ? 8.767 -7.279 -4.934 1.00 87.06 67 ALA A C 1
ATOM 532 O O . ALA A 1 67 ? 8.959 -6.501 -4.000 1.00 87.06 67 ALA A O 1
ATOM 533 N N . LEU A 1 68 ? 9.769 -7.815 -5.642 1.00 87.25 68 LEU A N 1
ATOM 534 C CA . LEU A 1 68 ? 11.175 -7.490 -5.384 1.00 87.25 68 LEU A CA 1
ATOM 535 C C . LEU A 1 68 ? 11.467 -6.015 -5.670 1.00 87.25 68 LEU A C 1
ATOM 537 O O . LEU A 1 68 ? 11.954 -5.313 -4.792 1.00 87.25 68 LEU A O 1
ATOM 541 N N . GLY A 1 69 ? 11.056 -5.510 -6.835 1.00 86.06 69 GLY A N 1
ATOM 542 C CA . GLY A 1 69 ? 11.265 -4.105 -7.175 1.00 86.06 69 GLY A CA 1
ATOM 543 C C . GLY A 1 69 ? 10.537 -3.145 -6.225 1.00 86.06 69 GLY A C 1
ATOM 544 O O . GLY A 1 69 ? 11.085 -2.107 -5.861 1.00 86.06 69 GLY A O 1
ATOM 545 N N . VAL A 1 70 ? 9.333 -3.494 -5.756 1.00 89.12 70 VAL A N 1
ATOM 546 C CA . VAL A 1 70 ? 8.629 -2.700 -4.733 1.00 89.12 70 VAL A CA 1
ATOM 547 C C . VAL A 1 70 ? 9.456 -2.596 -3.449 1.00 89.12 70 VAL A C 1
ATOM 549 O O . VAL A 1 70 ? 9.567 -1.504 -2.893 1.00 89.12 70 VAL A O 1
ATOM 552 N N . LYS A 1 71 ? 10.065 -3.699 -2.992 1.00 90.44 71 LYS A N 1
ATOM 553 C CA . LYS A 1 71 ? 10.949 -3.683 -1.817 1.00 90.44 71 LYS A CA 1
ATOM 554 C C . LYS A 1 71 ? 12.212 -2.860 -2.053 1.00 90.44 71 LYS A C 1
ATOM 556 O O . LYS A 1 71 ? 12.598 -2.107 -1.165 1.00 90.44 71 LYS A O 1
ATOM 561 N N . ASP A 1 72 ? 12.808 -2.959 -3.237 1.00 88.88 72 ASP A N 1
ATOM 562 C CA . ASP A 1 72 ? 14.004 -2.184 -3.586 1.00 88.88 72 ASP A CA 1
ATOM 563 C C . ASP A 1 72 ? 13.716 -0.675 -3.594 1.00 88.88 72 ASP A C 1
ATOM 565 O O . ASP A 1 72 ? 14.532 0.130 -3.147 1.00 88.88 72 ASP A O 1
ATOM 569 N N . GLN A 1 73 ? 12.534 -0.272 -4.067 1.00 86.94 73 GLN A N 1
ATOM 570 C CA . GLN A 1 73 ? 12.122 1.131 -4.092 1.00 86.94 73 GLN A CA 1
ATOM 571 C C . GLN A 1 73 ? 11.660 1.666 -2.738 1.00 86.94 73 GLN A C 1
ATOM 573 O O . GLN A 1 73 ? 11.870 2.849 -2.453 1.00 86.94 73 GLN A O 1
ATOM 578 N N . LEU A 1 74 ? 11.018 0.828 -1.921 1.00 93.19 74 LEU A N 1
ATOM 579 C CA . LEU A 1 74 ? 10.484 1.174 -0.605 1.00 93.19 74 LEU A CA 1
ATOM 580 C C . LEU A 1 74 ? 11.100 0.269 0.478 1.00 93.19 74 LEU A C 1
ATOM 582 O O . LEU A 1 74 ? 10.386 -0.526 1.089 1.00 93.19 74 LEU A O 1
ATOM 586 N N . PRO A 1 75 ? 12.406 0.399 0.780 1.00 94.75 75 PRO A N 1
ATOM 587 C CA . PRO A 1 75 ? 13.092 -0.483 1.734 1.00 94.75 75 PRO A CA 1
ATOM 588 C 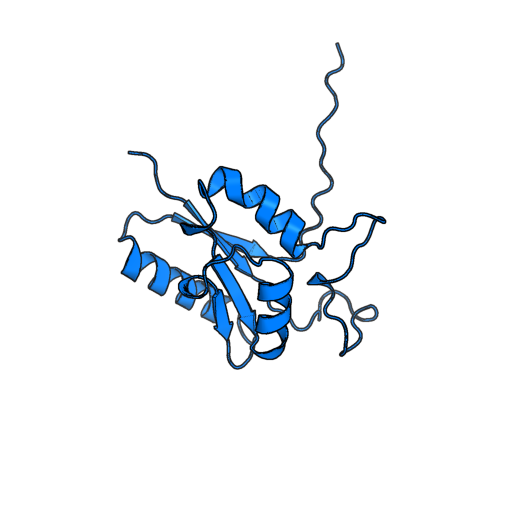C . PRO A 1 75 ? 12.565 -0.360 3.173 1.00 94.75 75 PRO A C 1
ATOM 590 O O . PRO A 1 75 ? 12.784 -1.241 3.998 1.00 94.75 75 PRO A O 1
ATOM 593 N N . GLN A 1 76 ? 11.866 0.736 3.478 1.00 96.56 76 GLN A N 1
ATOM 594 C CA . GLN A 1 76 ? 11.242 1.007 4.777 1.00 96.56 76 GLN A CA 1
ATOM 595 C C . GLN A 1 76 ? 9.840 0.381 4.907 1.00 96.56 76 GLN A C 1
ATOM 597 O O . GLN A 1 76 ? 9.277 0.365 6.001 1.00 96.56 76 GLN A O 1
ATOM 602 N N . LEU A 1 77 ? 9.269 -0.144 3.814 1.00 96.19 77 LEU A N 1
ATOM 603 C CA . LEU A 1 77 ? 7.972 -0.812 3.837 1.00 96.19 77 LEU A CA 1
ATOM 604 C C . LEU A 1 77 ? 8.063 -2.113 4.640 1.00 96.19 77 LEU A C 1
ATOM 606 O O . LEU A 1 77 ? 8.861 -3.005 4.340 1.00 96.19 77 LEU A O 1
ATOM 610 N N . LEU A 1 78 ? 7.189 -2.255 5.635 1.00 95.75 78 LEU A N 1
ATOM 611 C CA . LEU A 1 78 ? 7.118 -3.480 6.419 1.00 95.75 78 LEU A CA 1
ATOM 612 C C . LEU A 1 78 ? 6.688 -4.649 5.529 1.00 95.75 78 LEU A C 1
ATOM 614 O O . LEU A 1 78 ? 5.677 -4.574 4.834 1.00 95.75 78 LEU A O 1
ATOM 618 N N . SER A 1 79 ? 7.408 -5.773 5.608 1.00 93.88 79 SER A N 1
ATOM 619 C CA . SER A 1 79 ? 7.089 -6.964 4.801 1.00 93.88 7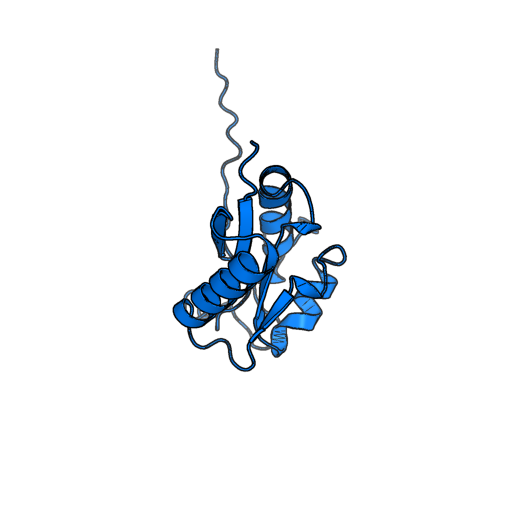9 SER A CA 1
ATOM 620 C C . SER A 1 79 ? 5.656 -7.459 5.027 1.00 93.88 79 SER A C 1
ATOM 622 O O . SER A 1 79 ? 5.023 -7.942 4.097 1.00 93.88 79 SER A O 1
ATOM 624 N N . GLN A 1 80 ? 5.119 -7.283 6.236 1.00 94.38 80 GLN A N 1
ATOM 625 C CA . GLN A 1 80 ? 3.741 -7.641 6.580 1.00 94.38 80 GLN A CA 1
ATOM 626 C C . GLN A 1 80 ? 2.669 -6.724 5.962 1.00 94.38 80 GLN A C 1
ATOM 628 O O . GLN A 1 80 ? 1.489 -7.064 6.053 1.00 94.38 80 GLN A O 1
ATOM 633 N N . ASN A 1 81 ? 3.063 -5.577 5.398 1.00 95.81 81 ASN A N 1
ATOM 634 C CA . ASN A 1 81 ? 2.196 -4.608 4.723 1.00 95.81 81 ASN A CA 1
ATOM 635 C C . ASN A 1 81 ? 2.353 -4.659 3.187 1.00 95.81 81 ASN A C 1
ATOM 637 O O . ASN A 1 81 ? 1.722 -3.880 2.471 1.00 95.81 81 ASN A O 1
ATOM 641 N N . LEU A 1 82 ? 3.195 -5.566 2.674 1.00 93.94 82 LEU A N 1
ATOM 642 C CA . LEU A 1 82 ? 3.327 -5.862 1.252 1.00 93.94 82 LEU A CA 1
ATOM 643 C C . LEU A 1 82 ? 2.484 -7.095 0.911 1.00 93.94 82 LEU A C 1
ATOM 645 O O . LEU A 1 82 ? 2.884 -8.229 1.178 1.00 93.94 82 LEU A O 1
ATOM 649 N N . LEU A 1 83 ? 1.323 -6.874 0.304 1.00 91.81 83 LEU A N 1
ATOM 650 C CA . LEU A 1 83 ? 0.450 -7.937 -0.178 1.00 91.81 83 LEU A CA 1
ATOM 651 C C . LEU A 1 83 ? 0.850 -8.322 -1.602 1.00 91.81 83 LEU A C 1
ATOM 653 O O . LEU A 1 83 ? 0.859 -7.491 -2.510 1.00 91.81 83 LEU A O 1
ATOM 657 N N . VAL A 1 84 ? 1.208 -9.591 -1.788 1.00 89.50 84 VAL A N 1
ATOM 658 C CA . VAL A 1 84 ? 1.699 -10.114 -3.066 1.00 89.50 84 VAL A CA 1
ATOM 659 C C 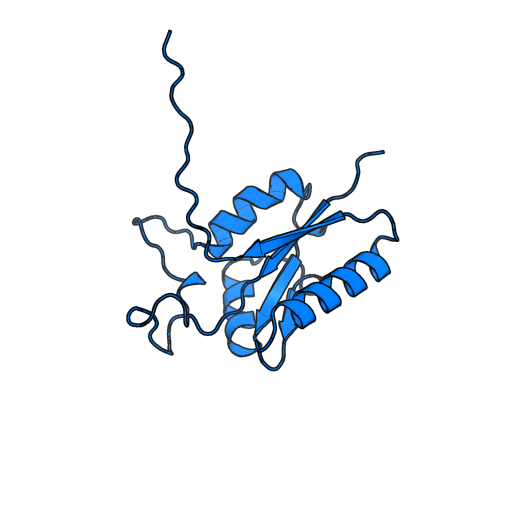. VAL A 1 84 ? 0.660 -11.046 -3.671 1.00 89.50 84 VAL A C 1
ATOM 661 O O . VAL A 1 84 ? 0.433 -12.149 -3.179 1.00 89.50 84 VAL A O 1
ATOM 664 N N . GLU A 1 85 ? 0.042 -10.610 -4.760 1.00 82.75 85 GLU A N 1
ATOM 665 C CA . GLU A 1 85 ? -0.893 -11.413 -5.535 1.00 82.75 85 GLU A CA 1
ATOM 666 C C . GLU A 1 85 ? -0.140 -12.393 -6.443 1.00 82.75 85 GLU A C 1
ATOM 668 O O . GLU A 1 85 ? 0.829 -12.038 -7.125 1.00 82.75 85 GLU A O 1
ATOM 673 N N . SER A 1 86 ? -0.616 -13.640 -6.493 1.00 70.94 86 SER A N 1
ATOM 674 C CA . SER A 1 86 ? -0.060 -14.670 -7.377 1.00 70.94 86 SER A CA 1
ATOM 675 C C . SER A 1 86 ? -0.241 -14.304 -8.853 1.00 70.94 86 SER A C 1
ATOM 677 O O . SER A 1 86 ? 0.666 -14.534 -9.652 1.00 70.94 86 SER A O 1
ATOM 679 N N . GLN A 1 87 ? -1.375 -13.683 -9.201 1.00 65.06 87 GLN A N 1
ATOM 680 C CA . GLN A 1 87 ? -1.638 -13.073 -10.502 1.00 65.06 87 GLN A CA 1
ATOM 681 C C . GLN A 1 87 ? -2.435 -11.775 -10.319 1.00 65.06 87 GLN A C 1
ATOM 683 O O . GLN A 1 87 ? -3.554 -11.816 -9.819 1.00 65.06 87 GLN A O 1
ATOM 688 N N . GLY A 1 88 ? -1.883 -10.639 -10.759 1.00 60.47 88 GLY A N 1
ATOM 689 C CA . GLY A 1 88 ? -2.565 -9.338 -10.717 1.00 60.47 88 GLY A CA 1
ATOM 690 C C . GLY A 1 88 ? -3.694 -9.280 -11.744 1.00 60.47 88 GLY A C 1
ATOM 691 O O . GLY A 1 88 ? -3.478 -8.845 -12.876 1.00 60.47 88 GLY A O 1
ATOM 692 N N . ARG A 1 89 ? -4.863 -9.814 -11.380 1.00 57.50 89 ARG A N 1
ATOM 693 C CA . ARG A 1 89 ? -6.005 -9.988 -12.291 1.00 57.50 89 ARG A CA 1
ATOM 694 C C . ARG A 1 89 ? -7.177 -9.059 -11.988 1.00 57.50 89 ARG A C 1
ATOM 696 O O . ARG A 1 89 ? -7.839 -8.667 -12.941 1.00 57.50 89 ARG A O 1
ATOM 703 N N . ASP A 1 90 ? -7.429 -8.699 -10.726 1.00 68.25 90 ASP A N 1
ATOM 704 C CA . ASP A 1 90 ? -8.656 -7.984 -10.355 1.00 68.25 90 ASP A CA 1
ATOM 705 C C . ASP 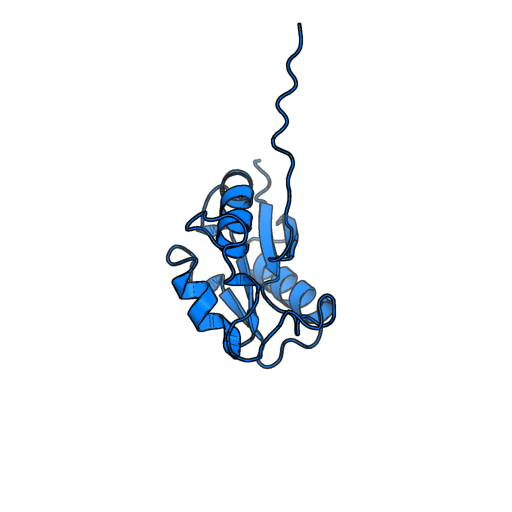A 1 90 ? -8.442 -6.967 -9.217 1.00 68.25 90 ASP A C 1
ATOM 707 O O . ASP A 1 90 ? -8.017 -7.311 -8.115 1.00 68.25 90 ASP A O 1
ATOM 711 N N . THR A 1 91 ? -8.768 -5.697 -9.479 1.00 71.25 91 THR A N 1
ATOM 712 C CA . THR A 1 91 ? -8.690 -4.612 -8.490 1.00 71.25 91 THR A CA 1
ATOM 713 C C . THR A 1 91 ? -9.655 -4.818 -7.321 1.00 71.25 91 THR A C 1
ATOM 715 O O . THR A 1 91 ? -9.319 -4.456 -6.197 1.00 71.25 91 THR A O 1
ATOM 718 N N . ALA A 1 92 ? -10.832 -5.406 -7.545 1.00 77.38 92 ALA A N 1
ATOM 719 C CA . ALA A 1 92 ? -11.803 -5.662 -6.488 1.00 77.38 92 ALA A CA 1
ATOM 720 C C . ALA A 1 92 ? -11.294 -6.722 -5.503 1.00 77.38 92 ALA A C 1
ATOM 722 O O . ALA A 1 92 ? -11.452 -6.551 -4.295 1.00 77.38 92 ALA A O 1
ATOM 723 N N . ALA A 1 93 ? -10.630 -7.773 -5.996 1.00 80.88 93 ALA A N 1
ATOM 724 C CA . ALA A 1 93 ? -10.015 -8.790 -5.143 1.00 80.88 93 ALA A CA 1
ATOM 725 C C . ALA A 1 93 ? -8.876 -8.203 -4.294 1.00 80.88 93 ALA A C 1
ATOM 727 O O . ALA A 1 93 ? -8.836 -8.422 -3.083 1.00 80.88 93 ALA A O 1
ATOM 728 N N . ALA A 1 94 ? -8.012 -7.391 -4.910 1.00 82.38 94 ALA A N 1
ATOM 729 C CA . ALA A 1 94 ? -6.940 -6.679 -4.220 1.00 82.38 94 ALA A CA 1
ATOM 730 C C . ALA A 1 94 ? -7.488 -5.765 -3.107 1.00 82.38 94 ALA A C 1
ATOM 732 O O . ALA A 1 94 ? -7.052 -5.835 -1.955 1.00 82.38 94 ALA A O 1
ATOM 733 N N . VAL A 1 95 ? -8.494 -4.947 -3.430 1.00 86.38 95 VAL A N 1
ATOM 734 C CA . VAL A 1 95 ? -9.164 -4.054 -2.474 1.00 86.38 95 VAL A CA 1
ATOM 735 C C . VAL A 1 95 ? -9.783 -4.847 -1.327 1.00 86.38 95 VAL A C 1
ATOM 737 O O . VAL A 1 95 ? -9.523 -4.539 -0.166 1.00 86.38 95 VAL A O 1
ATOM 740 N N . ALA A 1 96 ? -10.543 -5.901 -1.633 1.00 89.25 96 ALA A N 1
ATOM 741 C CA . ALA A 1 96 ? -11.182 -6.737 -0.624 1.00 89.25 96 ALA A CA 1
ATOM 742 C C . ALA A 1 96 ? -10.156 -7.380 0.319 1.00 89.25 96 ALA A C 1
ATOM 744 O O . ALA A 1 96 ? -10.340 -7.360 1.537 1.00 89.25 96 ALA A O 1
ATOM 745 N N . TRP A 1 97 ? -9.054 -7.907 -0.222 1.00 90.62 97 TRP A N 1
ATOM 746 C CA . TRP A 1 97 ? -8.009 -8.535 0.579 1.00 90.62 97 TRP A CA 1
ATOM 747 C C . TRP A 1 97 ? -7.343 -7.541 1.535 1.00 90.62 97 TRP A C 1
ATOM 749 O O . TRP A 1 97 ? -7.256 -7.815 2.734 1.00 90.62 97 TRP A O 1
ATOM 759 N N . ALA A 1 98 ? -6.941 -6.364 1.048 1.00 91.00 98 ALA A N 1
ATOM 760 C CA . ALA A 1 98 ? -6.357 -5.340 1.910 1.00 91.00 98 ALA A CA 1
ATOM 761 C C . ALA A 1 98 ? -7.345 -4.821 2.956 1.00 91.00 98 ALA A C 1
ATOM 763 O O . ALA A 1 98 ? -6.970 -4.678 4.118 1.00 91.00 98 ALA A O 1
ATOM 764 N N . SER A 1 99 ? -8.607 -4.590 2.587 1.00 92.88 99 SER A N 1
ATOM 765 C CA . SER A 1 99 ? -9.643 -4.185 3.541 1.00 92.88 99 SER A CA 1
ATOM 766 C C . SER A 1 99 ? -9.825 -5.214 4.656 1.00 92.88 99 SER A C 1
ATOM 768 O O . SER A 1 99 ? -9.887 -4.832 5.824 1.00 92.88 99 SER A O 1
ATOM 770 N N . LEU A 1 100 ? -9.875 -6.508 4.325 1.00 94.25 100 LEU A N 1
ATOM 771 C CA . LEU A 1 100 ? -9.996 -7.577 5.318 1.00 94.25 100 LEU A CA 1
ATOM 772 C C . LEU A 1 100 ? -8.770 -7.651 6.227 1.00 94.25 100 LEU A C 1
ATOM 774 O O . LEU A 1 100 ? -8.926 -7.784 7.439 1.00 94.25 100 LEU A O 1
ATOM 778 N N . GLU A 1 101 ? -7.564 -7.534 5.674 1.00 94.12 101 GLU A N 1
ATOM 779 C CA . GLU A 1 101 ? -6.336 -7.629 6.464 1.00 94.12 101 GLU A CA 1
ATOM 780 C C . GLU A 1 101 ? -6.151 -6.418 7.392 1.00 94.12 101 GLU A C 1
ATOM 782 O O . GLU A 1 101 ? -5.793 -6.585 8.560 1.00 94.12 101 GLU A O 1
ATOM 787 N N . ILE A 1 102 ? -6.468 -5.209 6.918 1.00 94.12 102 ILE A N 1
ATOM 788 C CA . ILE A 1 102 ? -6.458 -3.986 7.732 1.00 94.12 102 ILE A CA 1
ATOM 789 C C . ILE A 1 102 ? -7.505 -4.089 8.844 1.00 94.12 102 ILE A C 1
ATOM 791 O O . ILE A 1 102 ? -7.173 -3.893 10.012 1.00 94.12 102 ILE A O 1
ATOM 795 N N . LYS A 1 103 ? -8.742 -4.480 8.513 1.00 94.38 103 LYS A N 1
ATOM 796 C CA . LYS A 1 103 ? -9.810 -4.697 9.500 1.00 94.38 103 LYS A CA 1
ATOM 797 C C . LYS A 1 103 ? -9.385 -5.707 10.566 1.00 94.38 103 LYS A C 1
ATOM 799 O O . LYS A 1 103 ? -9.530 -5.457 11.758 1.00 94.38 103 LYS A O 1
ATOM 804 N N . ARG A 1 104 ? -8.813 -6.839 10.148 1.00 94.00 104 ARG A N 1
ATOM 805 C CA . ARG A 1 104 ? -8.363 -7.909 11.048 1.00 94.00 104 ARG A CA 1
ATOM 806 C C . ARG A 1 104 ? -7.286 -7.435 12.026 1.00 94.00 104 ARG A C 1
ATOM 808 O O . ARG A 1 104 ? -7.256 -7.911 13.157 1.00 94.00 104 ARG A O 1
ATOM 815 N N . ARG A 1 105 ? -6.386 -6.543 11.599 1.00 92.75 105 ARG A N 1
ATOM 816 C CA . ARG A 1 105 ? -5.260 -6.066 12.421 1.00 92.75 105 ARG A CA 1
ATOM 817 C C . ARG A 1 105 ? -5.584 -4.847 13.280 1.00 92.75 105 ARG A C 1
ATOM 819 O O . ARG A 1 105 ? -5.020 -4.729 14.362 1.00 92.75 105 ARG A O 1
ATOM 826 N N . TYR A 1 106 ? -6.449 -3.954 12.805 1.00 91.69 106 TYR A N 1
ATOM 827 C CA . TYR A 1 106 ? -6.647 -2.631 13.409 1.00 91.69 106 TYR A CA 1
ATOM 828 C C . TYR A 1 106 ? -8.096 -2.341 13.831 1.00 91.69 106 TYR A C 1
ATOM 830 O O . TYR A 1 106 ? -8.351 -1.297 14.427 1.00 91.69 106 TYR A O 1
ATOM 838 N N . GLY A 1 107 ? -9.028 -3.265 13.581 1.00 91.50 107 GLY A N 1
ATOM 839 C CA . GLY A 1 107 ? -10.426 -3.171 14.003 1.00 91.50 107 GLY A CA 1
ATOM 840 C C . GLY A 1 107 ? -11.352 -2.486 12.995 1.00 91.50 107 GLY A C 1
ATOM 841 O O . GLY A 1 107 ? -10.939 -2.059 11.916 1.00 91.50 107 GLY A O 1
ATOM 842 N N . ASP A 1 108 ? -12.631 -2.395 13.363 1.00 89.12 108 ASP A N 1
ATOM 843 C CA . ASP A 1 108 ? -13.718 -1.933 12.485 1.00 89.12 108 ASP A CA 1
ATOM 844 C C . ASP A 1 108 ? -13.667 -0.429 12.170 1.00 89.12 108 ASP A C 1
ATOM 846 O O . ASP A 1 108 ? -14.187 0.003 11.143 1.00 89.12 108 ASP A O 1
ATOM 850 N N . ASP A 1 109 ? -12.999 0.362 13.012 1.00 89.12 109 ASP A N 1
ATOM 851 C CA . ASP A 1 109 ? -12.853 1.814 12.838 1.00 89.12 109 ASP A CA 1
ATOM 852 C C . ASP A 1 109 ? -11.695 2.208 11.898 1.00 89.12 109 ASP A C 1
ATOM 854 O O . ASP A 1 109 ? -11.441 3.399 11.678 1.00 89.12 109 ASP A O 1
ATOM 858 N N . ALA A 1 110 ? -10.962 1.228 11.358 1.00 91.06 110 ALA A N 1
ATOM 859 C CA . ALA A 1 110 ? -9.835 1.464 10.465 1.00 91.06 110 ALA A CA 1
ATOM 860 C C . ALA A 1 110 ? -10.293 2.043 9.116 1.00 91.06 110 ALA A C 1
ATOM 862 O O . ALA A 1 110 ? -11.163 1.494 8.440 1.00 91.06 110 ALA A O 1
ATOM 863 N N . ILE A 1 111 ? -9.660 3.137 8.681 1.00 92.69 111 ILE A N 1
ATOM 864 C CA . ILE A 1 111 ? -9.974 3.779 7.399 1.00 92.69 111 ILE A CA 1
ATOM 865 C C . ILE A 1 111 ? -8.912 3.399 6.375 1.00 92.69 111 ILE A C 1
ATOM 867 O O . ILE A 1 111 ? -7.782 3.872 6.458 1.00 92.69 111 ILE A O 1
ATOM 871 N N . ALA A 1 112 ? -9.274 2.583 5.387 1.00 93.25 112 ALA A N 1
ATOM 872 C CA . ALA A 1 112 ? -8.401 2.258 4.262 1.00 93.25 112 ALA A CA 1
ATOM 873 C C . ALA A 1 112 ? -8.647 3.211 3.080 1.00 93.25 112 ALA A C 1
ATOM 875 O O . ALA A 1 112 ? -9.791 3.425 2.679 1.00 93.25 112 ALA A O 1
ATOM 876 N N . GLY A 1 113 ? -7.577 3.767 2.509 1.00 92.75 113 GLY A N 1
ATOM 877 C CA . GLY A 1 113 ? -7.634 4.575 1.286 1.00 92.75 113 GLY A CA 1
ATOM 878 C C . GLY A 1 113 ? -6.830 3.917 0.172 1.00 92.75 113 GLY A C 1
ATOM 879 O O . GLY A 1 113 ? -5.700 3.512 0.415 1.00 92.75 113 GLY A O 1
ATOM 880 N N . PHE A 1 114 ? -7.376 3.817 -1.039 1.00 91.00 114 PHE A N 1
ATOM 881 C CA . PHE A 1 114 ? -6.731 3.115 -2.154 1.00 91.00 114 PHE A CA 1
ATOM 882 C C . PHE A 1 114 ? -6.179 4.099 -3.185 1.00 91.00 114 PHE A C 1
ATOM 884 O O . PHE A 1 114 ? -6.906 4.956 -3.686 1.00 91.00 114 PHE A O 1
ATOM 891 N N . PHE A 1 115 ? -4.895 3.958 -3.512 1.00 88.44 115 PHE A N 1
ATOM 892 C CA . PHE A 1 115 ? -4.152 4.889 -4.359 1.00 88.44 115 PHE A CA 1
ATOM 893 C C . PHE A 1 115 ? -3.399 4.112 -5.440 1.00 88.44 115 PHE A C 1
ATOM 895 O O . PHE A 1 115 ? -2.606 3.236 -5.106 1.00 88.44 115 PHE A O 1
ATOM 902 N N . PRO A 1 116 ? -3.597 4.385 -6.735 1.00 82.31 116 PRO A N 1
ATOM 903 C CA . PRO A 1 116 ? -2.821 3.709 -7.765 1.00 82.31 116 PRO A CA 1
ATOM 904 C C . PRO A 1 116 ? -1.387 4.264 -7.800 1.00 82.31 116 PRO A C 1
ATOM 906 O O . PRO A 1 116 ? -1.158 5.452 -7.560 1.00 82.31 116 PRO A O 1
ATOM 909 N N . SER A 1 117 ? -0.409 3.398 -8.077 1.00 70.56 117 SER A N 1
ATOM 910 C CA . SER A 1 117 ? 1.022 3.745 -8.042 1.00 70.56 117 SER A CA 1
ATOM 911 C C . SER A 1 117 ? 1.488 4.665 -9.179 1.00 70.56 117 SER A C 1
ATOM 913 O O . SER A 1 117 ? 2.623 5.131 -9.161 1.00 70.56 117 SER A O 1
ATOM 915 N N . ASP A 1 118 ? 0.659 4.865 -10.206 1.00 63.00 118 ASP A N 1
ATOM 916 C CA . ASP A 1 118 ? 0.976 5.569 -11.453 1.00 63.00 118 ASP A CA 1
ATOM 917 C C . ASP A 1 118 ? 0.373 6.983 -11.538 1.00 63.00 118 ASP A C 1
ATOM 919 O O . ASP A 1 118 ? 0.451 7.626 -12.586 1.00 63.00 118 ASP A O 1
ATOM 923 N N . HIS A 1 119 ? -0.184 7.511 -10.441 1.00 52.81 119 HIS A N 1
ATOM 924 C CA . HIS A 1 119 ? -0.692 8.882 -10.426 1.00 52.81 119 HIS A CA 1
ATOM 925 C C . HIS A 1 119 ? 0.449 9.916 -10.454 1.00 52.81 119 HIS A C 1
ATOM 927 O O . HIS A 1 119 ? 1.084 10.244 -9.444 1.00 52.81 119 HIS A O 1
ATOM 933 N N . TRP A 1 120 ? 0.661 10.496 -11.635 1.00 41.59 120 TRP A N 1
ATOM 934 C CA . TRP A 1 120 ? 1.421 11.727 -11.822 1.00 41.59 120 TRP A CA 1
ATOM 935 C C . TRP A 1 120 ? 0.572 12.930 -11.390 1.00 41.59 120 TRP A C 1
ATOM 937 O O . TRP A 1 120 ? -0.262 13.429 -12.140 1.00 41.59 120 TRP A O 1
ATOM 947 N N . ILE A 1 121 ? 0.763 13.384 -10.150 1.00 38.28 121 ILE A N 1
ATOM 948 C CA . ILE A 1 121 ? 0.151 14.616 -9.637 1.00 38.28 121 ILE A CA 1
ATOM 949 C C . ILE A 1 121 ? 1.165 15.754 -9.803 1.00 38.28 121 ILE A C 1
ATOM 951 O O . ILE A 1 121 ? 2.051 15.931 -8.962 1.00 38.28 121 ILE A O 1
ATOM 955 N N . THR A 1 122 ? 1.038 16.520 -10.887 1.00 33.50 122 THR A N 1
ATOM 956 C CA . THR A 1 122 ? 1.629 17.860 -11.014 1.00 33.50 122 THR A CA 1
ATOM 957 C C . THR A 1 122 ? 0.648 18.879 -10.480 1.00 33.50 122 THR A C 1
ATOM 959 O O . THR A 1 122 ? -0.087 19.495 -11.242 1.00 33.50 122 THR A O 1
ATOM 962 N N . ASP A 1 123 ? 0.632 19.063 -9.169 1.00 40.38 123 ASP A N 1
ATOM 963 C CA . ASP A 1 123 ? 0.099 20.305 -8.630 1.00 40.38 123 ASP A CA 1
ATOM 964 C C . ASP A 1 123 ? 0.946 20.741 -7.436 1.00 40.38 123 ASP A C 1
ATOM 966 O O . ASP A 1 123 ? 0.642 20.494 -6.269 1.00 40.38 123 ASP A O 1
ATOM 970 N N . LYS A 1 124 ? 2.092 21.358 -7.745 1.00 39.25 124 LYS A N 1
ATOM 971 C CA . LYS A 1 124 ? 2.712 22.291 -6.808 1.00 39.25 124 LYS A CA 1
ATOM 972 C C . LYS A 1 124 ? 1.898 23.576 -6.913 1.00 39.25 124 LYS A C 1
ATOM 974 O O . LYS A 1 124 ? 2.222 24.436 -7.726 1.00 39.25 124 LYS A O 1
ATOM 979 N N . LYS A 1 125 ? 0.855 23.710 -6.091 1.00 39.00 125 LYS A N 1
ATOM 980 C CA . LYS A 1 125 ? 0.229 25.011 -5.836 1.00 39.00 125 LYS A CA 1
ATOM 981 C C . LYS A 1 125 ? 1.321 25.988 -5.401 1.00 39.00 125 LYS A C 1
ATOM 983 O O . LYS A 1 125 ? 1.805 25.911 -4.276 1.00 39.00 125 LYS A O 1
ATOM 988 N N . ASN A 1 126 ? 1.692 26.900 -6.290 1.00 41.09 126 ASN A N 1
ATOM 989 C CA . ASN A 1 126 ? 2.365 28.135 -5.931 1.00 41.09 126 ASN A CA 1
ATOM 990 C C . ASN A 1 126 ? 1.739 29.265 -6.747 1.00 41.09 126 ASN A C 1
ATOM 992 O O . ASN A 1 126 ? 2.207 29.631 -7.819 1.00 41.09 126 ASN A O 1
ATOM 996 N N . SER A 1 127 ? 0.636 29.788 -6.232 1.00 32.28 127 SER A N 1
ATOM 997 C CA . SER A 1 127 ? 0.075 31.067 -6.653 1.00 32.28 127 SER A CA 1
ATOM 998 C C . SER A 1 127 ? -0.477 31.761 -5.412 1.00 32.28 127 SER A C 1
ATOM 1000 O O . SER A 1 127 ? -1.682 31.927 -5.243 1.00 32.28 127 SER A O 1
ATOM 1002 N N . TYR A 1 128 ? 0.435 32.104 -4.498 1.00 37.88 128 TYR A N 1
ATOM 1003 C CA . TYR A 1 128 ? 0.256 33.286 -3.667 1.00 37.88 128 TYR A CA 1
ATOM 1004 C C . TYR A 1 128 ? 0.615 34.476 -4.554 1.00 37.88 128 TYR A C 1
ATOM 1006 O O . TYR A 1 128 ? 1.790 34.752 -4.784 1.00 37.88 128 TYR A O 1
ATOM 1014 N N . THR A 1 129 ? -0.402 35.127 -5.104 1.00 37.31 129 THR A N 1
ATOM 1015 C CA . THR A 1 129 ? -0.276 36.473 -5.655 1.00 37.31 129 THR A CA 1
ATOM 1016 C C . THR A 1 129 ? -1.092 37.377 -4.744 1.00 37.31 129 THR A C 1
ATOM 1018 O O . THR A 1 129 ? -2.321 37.313 -4.744 1.00 37.31 129 THR A O 1
ATOM 1021 N N . LEU A 1 130 ? -0.383 38.146 -3.923 1.00 36.03 130 LEU A N 1
ATOM 1022 C CA . LEU A 1 130 ? -0.778 39.488 -3.513 1.00 36.03 130 LEU A CA 1
ATOM 1023 C C . LEU A 1 130 ? 0.244 40.436 -4.134 1.00 36.03 130 LEU A C 1
ATOM 1025 O O . LEU A 1 130 ? 1.441 40.066 -4.105 1.00 36.03 130 LEU A O 1
#